Protein AF-A0A7W4EKC0-F1 (afdb_monomer)

Radius of gyration: 12.02 Å; Cα contacts (8 Å, |Δi|>4): 103; chains: 1; bounding box: 30×25×30 Å

Sequence (63 aa):
MTSACVALVAPGNHVLMVKASYKNEWTFPSGVVDMGESPAQAAQRELFRMMKSLPPNGF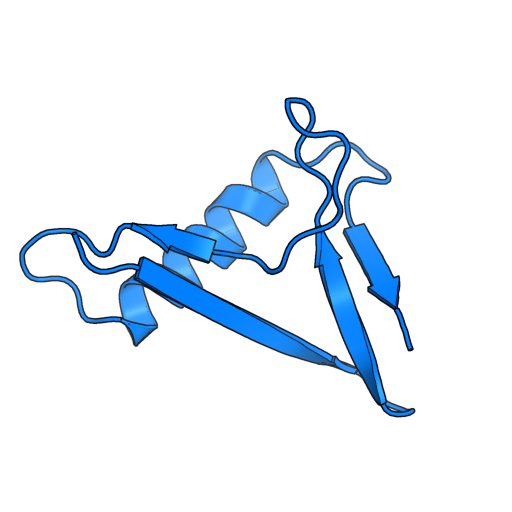RFLR

Nearest PDB structures (foldseek):
  6vcn-assembly1_A  TM=8.862E-01  e=1.514E-02  Escherichia coli K-12
  6a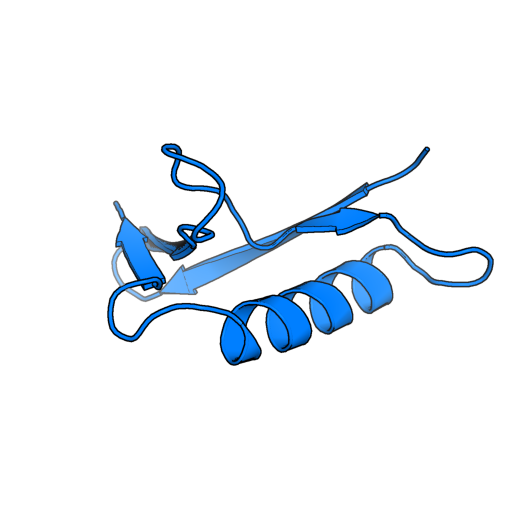m0-assembly1_E  TM=8.816E-01  e=2.055E-02  Kluyveromyces lactis NRRL Y-1140
  3a6s-assembly3_A  TM=7.955E-01  e=1.260E-02  Escherichia coli K-12
  4s2v-assembly1_A  TM=8.699E-01  e=2.967E-02  Escherichia coli K-12
  6vcp-assembly1_A  TM=8.701E-01  e=2.185E-02  Escherichia coli S88

Foldseek 3Di:
DDKAFDWDADPPRWTKWFAAPVDPDTHTQMDDADPPGDSVRRHVVSVVVRVVRGDPPGIDIDD

Mean predicted aligned error: 3.88 Å

pLDDT: mean 89.28, std 5.9, range [72.88, 96.56]

Structure (mmCIF, N/CA/C/O backbone):
data_AF-A0A7W4EKC0-F1
#
_entry.id   AF-A0A7W4EKC0-F1
#
loop_
_atom_site.group_PDB
_atom_site.id
_atom_site.type_symbol
_atom_site.label_atom_id
_atom_site.label_alt_id
_atom_site.label_comp_id
_atom_site.label_asym_id
_atom_site.label_entity_id
_atom_site.label_seq_id
_atom_site.pdbx_PDB_ins_code
_atom_site.Cartn_x
_atom_site.Cartn_y
_atom_site.Cartn_z
_atom_site.occupancy
_atom_site.B_iso_or_equiv
_atom_site.auth_seq_id
_atom_site.auth_comp_id
_atom_site.auth_asym_id
_atom_site.auth_atom_id
_atom_site.pdbx_PDB_model_num
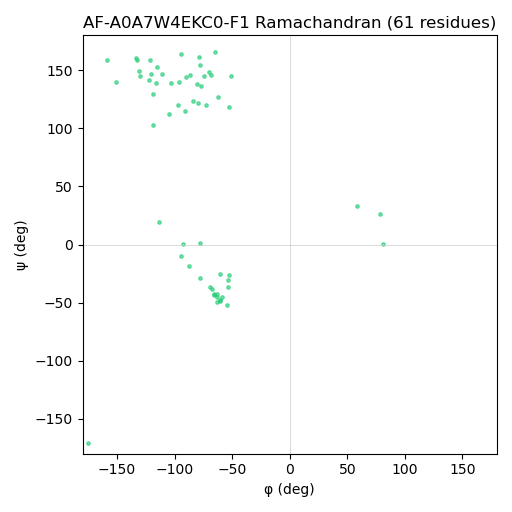ATOM 1 N N . MET A 1 1 ? 3.475 3.9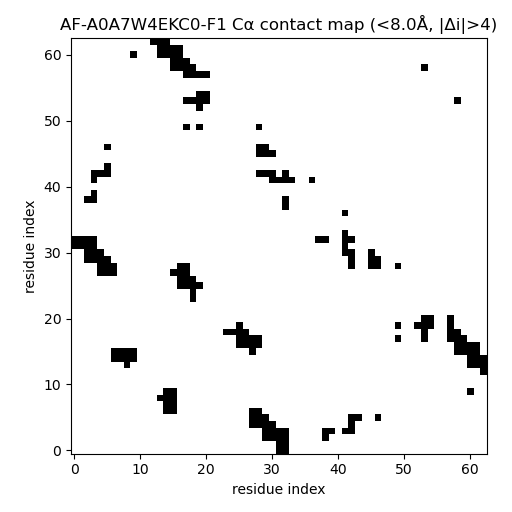27 -15.979 1.00 74.12 1 MET A N 1
ATOM 2 C CA . MET A 1 1 ? 3.628 3.930 -14.509 1.00 74.12 1 MET A CA 1
ATOM 3 C C . MET A 1 1 ? 2.654 2.918 -13.947 1.00 74.12 1 MET A C 1
ATOM 5 O O . MET A 1 1 ? 1.480 3.002 -14.280 1.00 74.12 1 MET A O 1
ATOM 9 N N . THR A 1 2 ? 3.146 1.964 -13.163 1.00 90.94 2 THR A N 1
ATOM 10 C CA . THR A 1 2 ? 2.319 0.950 -12.495 1.00 90.94 2 THR A CA 1
ATOM 11 C C . THR A 1 2 ? 2.182 1.337 -11.029 1.00 90.94 2 THR A C 1
ATOM 13 O O . THR A 1 2 ? 3.152 1.784 -10.417 1.00 90.94 2 THR A O 1
ATOM 16 N N . SER A 1 3 ? 0.989 1.184 -10.468 1.00 92.75 3 SER A N 1
ATOM 17 C CA . SER A 1 3 ? 0.730 1.395 -9.045 1.00 92.75 3 SER A CA 1
ATOM 18 C C . SER A 1 3 ? 0.182 0.126 -8.406 1.00 92.75 3 SER A C 1
ATOM 20 O O . SER A 1 3 ? -0.345 -0.756 -9.086 1.00 92.75 3 SER A O 1
ATOM 22 N N . ALA A 1 4 ? 0.321 0.040 -7.089 1.00 94.12 4 ALA A N 1
ATOM 23 C CA . ALA A 1 4 ? -0.263 -1.018 -6.281 1.00 94.12 4 ALA A CA 1
ATOM 24 C C . ALA A 1 4 ? -0.994 -0.410 -5.078 1.00 94.12 4 ALA A C 1
ATOM 26 O O . ALA A 1 4 ? -0.610 0.655 -4.584 1.00 94.12 4 ALA A O 1
ATOM 27 N N . CYS A 1 5 ? -2.049 -1.079 -4.610 1.00 93.62 5 CYS A N 1
ATOM 28 C CA . CYS A 1 5 ? -2.774 -0.699 -3.400 1.00 93.62 5 CYS A CA 1
ATOM 29 C C . CYS A 1 5 ? -3.021 -1.905 -2.489 1.00 93.62 5 CYS A C 1
ATOM 31 O O . CYS A 1 5 ? -3.009 -3.052 -2.939 1.00 93.62 5 CYS A O 1
ATOM 33 N N . VAL A 1 6 ? -3.257 -1.628 -1.205 1.00 93.62 6 VAL A N 1
ATOM 34 C CA . VAL A 1 6 ? -3.677 -2.618 -0.207 1.00 93.62 6 VAL A CA 1
ATOM 35 C C . VAL A 1 6 ? -5.041 -2.224 0.344 1.00 93.62 6 VAL A C 1
ATOM 37 O O . VAL A 1 6 ? -5.217 -1.106 0.821 1.00 93.62 6 VAL A O 1
ATOM 40 N N . ALA A 1 7 ? -5.978 -3.170 0.360 1.00 93.19 7 ALA A N 1
ATOM 41 C CA . ALA A 1 7 ? -7.185 -3.081 1.171 1.00 93.19 7 ALA A CA 1
ATOM 42 C C . ALA A 1 7 ? -7.039 -4.016 2.380 1.00 93.19 7 ALA A C 1
ATOM 44 O O . ALA A 1 7 ? -6.997 -5.236 2.228 1.00 93.19 7 ALA A O 1
ATOM 45 N N . LEU A 1 8 ? -6.946 -3.445 3.583 1.00 90.81 8 LEU A N 1
ATOM 46 C CA . LEU A 1 8 ? -7.000 -4.219 4.824 1.00 90.81 8 LEU A CA 1
ATOM 47 C C . LEU A 1 8 ? -8.451 -4.306 5.280 1.00 90.81 8 LEU A C 1
ATOM 49 O O . LEU A 1 8 ? -9.053 -3.284 5.612 1.00 90.81 8 LEU A O 1
ATOM 53 N N . VAL A 1 9 ? -8.992 -5.522 5.289 1.00 93.62 9 VAL A N 1
ATOM 54 C CA . VAL A 1 9 ? -10.372 -5.798 5.695 1.00 93.62 9 VAL A CA 1
ATOM 55 C C . VAL A 1 9 ? -10.381 -6.256 7.152 1.00 93.62 9 VAL A C 1
ATOM 57 O O . VAL A 1 9 ? -9.760 -7.257 7.504 1.00 93.62 9 VAL A O 1
ATOM 60 N N . ALA A 1 10 ? -11.077 -5.511 8.002 1.00 89.94 10 ALA A N 1
ATOM 61 C CA . ALA A 1 10 ? -11.342 -5.852 9.393 1.00 89.94 10 ALA A CA 1
ATOM 62 C C . ALA A 1 10 ? -12.703 -6.567 9.536 1.00 89.94 10 ALA A C 1
ATOM 64 O O . ALA A 1 10 ? -13.547 -6.488 8.635 1.00 89.94 10 ALA A O 1
ATOM 65 N N . PRO A 1 11 ? -12.959 -7.243 10.675 1.00 92.94 11 PRO A N 1
ATOM 66 C CA . PRO A 1 11 ? -14.255 -7.859 10.946 1.00 92.94 11 PRO A CA 1
ATOM 67 C C . PRO A 1 11 ? -15.437 -6.893 10.754 1.00 92.94 11 PRO A C 1
ATOM 69 O O . PRO A 1 11 ? -15.352 -5.696 11.042 1.00 92.94 11 PRO A O 1
ATOM 72 N N . GLY A 1 12 ? -16.561 -7.428 10.271 1.00 90.25 12 GLY A N 1
ATOM 73 C CA . GLY A 1 12 ? -17.764 -6.640 9.982 1.00 90.25 12 GLY A CA 1
ATOM 74 C C . GLY A 1 12 ? -17.708 -5.846 8.671 1.00 90.25 12 GLY A C 1
ATOM 75 O O . GLY A 1 12 ? -18.389 -4.830 8.576 1.00 90.25 12 GLY A O 1
ATOM 76 N N . ASN A 1 13 ? -16.915 -6.305 7.692 1.00 90.44 13 ASN A N 1
ATOM 77 C CA . ASN A 1 13 ? -16.732 -5.691 6.368 1.00 90.44 13 ASN A CA 1
ATOM 78 C C . ASN A 1 13 ? -16.218 -4.248 6.407 1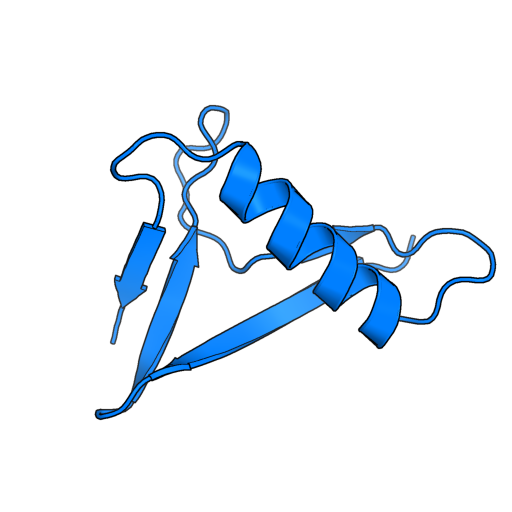.00 90.44 13 ASN A C 1
ATOM 80 O O . ASN A 1 13 ? -16.543 -3.446 5.538 1.00 90.44 13 ASN A O 1
ATOM 84 N N . HIS A 1 14 ? -15.394 -3.914 7.397 1.00 91.06 14 HIS A N 1
ATOM 85 C CA . HIS A 1 14 ? -14.764 -2.602 7.425 1.00 91.06 14 HIS A CA 1
ATOM 86 C C . HIS A 1 14 ? -13.427 -2.624 6.686 1.00 91.06 14 HIS A C 1
ATOM 88 O O . HIS A 1 14 ? -12.675 -3.587 6.803 1.00 91.06 14 HIS A O 1
ATOM 94 N N . VAL A 1 15 ? -13.083 -1.545 5.989 1.00 93.19 15 VAL A N 1
ATOM 95 C CA . VAL A 1 15 ? -11.799 -1.392 5.296 1.00 93.19 15 VAL A CA 1
ATOM 96 C C . VAL A 1 15 ? -10.975 -0.256 5.884 1.00 93.19 15 VAL A C 1
ATOM 98 O O . VAL A 1 15 ? -11.512 0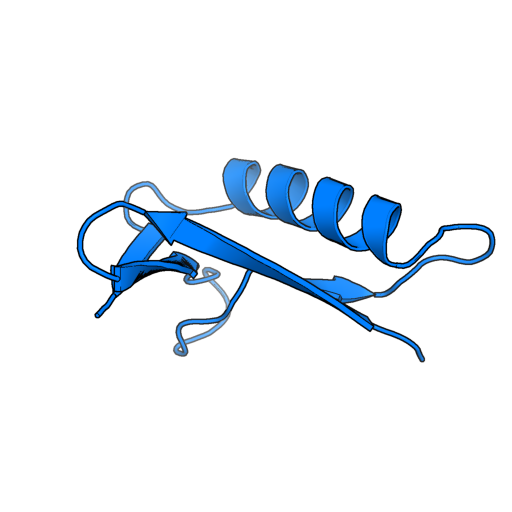.802 6.216 1.00 93.19 15 VAL A O 1
ATOM 101 N N . LEU A 1 16 ? -9.664 -0.465 6.020 1.00 91.12 16 LEU A N 1
ATOM 102 C CA . LEU A 1 16 ? -8.750 0.594 6.437 1.00 91.12 16 LEU A CA 1
ATOM 103 C C . LEU A 1 16 ? -8.562 1.595 5.297 1.00 91.12 16 LEU A C 1
ATOM 105 O O . LEU A 1 16 ? -8.035 1.255 4.236 1.00 91.12 16 LEU A O 1
ATOM 109 N N . MET A 1 17 ? -8.915 2.846 5.558 1.00 92.81 17 MET A N 1
ATOM 110 C CA . MET A 1 17 ? -8.559 3.978 4.717 1.00 92.81 17 MET A CA 1
ATOM 111 C C . MET A 1 17 ? -7.643 4.932 5.474 1.00 92.81 17 MET A C 1
ATOM 113 O O . MET A 1 17 ? -7.682 5.038 6.704 1.00 92.81 17 MET A O 1
ATOM 117 N N . VAL A 1 18 ? -6.818 5.644 4.714 1.00 91.50 18 VAL A N 1
ATOM 118 C CA . VAL A 1 18 ? -5.857 6.616 5.224 1.00 91.50 18 VAL A CA 1
ATOM 119 C C . VAL A 1 18 ? -6.132 7.999 4.643 1.00 91.50 18 VAL A C 1
ATOM 121 O O . VAL A 1 18 ? -6.564 8.131 3.496 1.00 91.50 18 VAL A O 1
ATOM 124 N N . LYS A 1 19 ? -5.876 9.040 5.434 1.00 89.50 19 LYS A N 1
ATOM 125 C CA . LYS A 1 19 ? -5.983 10.440 5.019 1.00 89.50 19 LYS A CA 1
ATOM 126 C C . LYS A 1 19 ? -4.618 11.099 5.142 1.00 89.50 19 LYS A C 1
ATOM 128 O O . LYS A 1 19 ? -4.164 11.427 6.238 1.00 89.50 19 LYS A O 1
ATOM 133 N N . ALA A 1 20 ? -3.958 11.268 4.002 1.00 82.75 20 ALA A N 1
ATOM 134 C CA . ALA A 1 20 ? -2.694 11.981 3.952 1.00 82.75 20 ALA A CA 1
ATOM 135 C C . ALA A 1 20 ? -2.909 13.471 4.255 1.00 82.75 20 ALA A C 1
ATOM 137 O O . ALA A 1 20 ? -3.919 14.045 3.862 1.00 82.75 20 ALA A O 1
ATOM 138 N N . SER A 1 21 ? -1.945 14.116 4.911 1.00 79.50 21 SER A N 1
ATOM 139 C CA . SER A 1 21 ? -2.040 15.534 5.296 1.00 79.50 21 SER A CA 1
ATOM 140 C C . SER A 1 21 ? -2.195 16.493 4.110 1.00 79.50 21 SER A C 1
ATOM 142 O O . SER A 1 21 ? -2.752 17.573 4.264 1.00 79.50 21 SER A O 1
ATOM 144 N N . TYR A 1 22 ? -1.723 16.091 2.929 1.00 80.75 22 TYR A N 1
ATOM 145 C CA . TYR A 1 22 ? -1.751 16.883 1.699 1.00 80.75 22 TYR A CA 1
ATOM 146 C C . TYR A 1 22 ? -2.993 16.633 0.822 1.00 80.75 22 TYR A C 1
ATOM 148 O O . TYR A 1 22 ? -3.094 1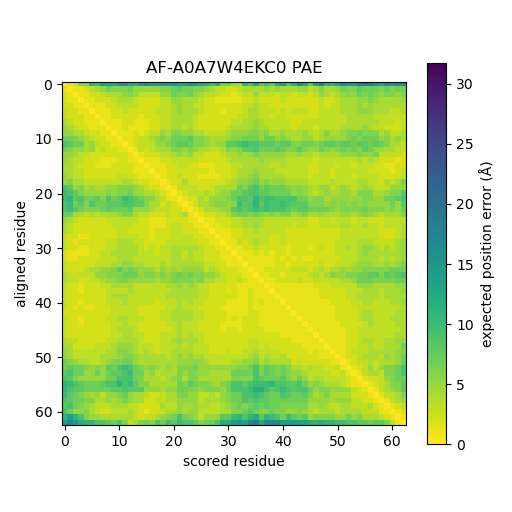7.217 -0.256 1.00 80.75 22 TYR A O 1
ATOM 156 N N . LYS A 1 23 ? -3.917 15.752 1.235 1.00 82.06 23 LYS A N 1
ATOM 157 C CA . LYS A 1 23 ? -5.137 15.404 0.485 1.00 82.06 23 LYS A CA 1
ATOM 158 C C . LYS A 1 23 ? -6.378 15.490 1.366 1.00 82.06 23 LYS A C 1
ATOM 160 O O . LYS A 1 23 ? -6.359 15.145 2.547 1.00 82.06 23 LYS A O 1
ATOM 165 N N . ASN A 1 24 ? -7.489 15.912 0.768 1.00 83.25 24 ASN A N 1
ATOM 166 C CA . ASN A 1 24 ? -8.768 15.990 1.471 1.00 83.25 24 ASN A CA 1
ATOM 167 C C . ASN A 1 24 ? -9.546 14.672 1.405 1.00 83.25 24 ASN A C 1
ATOM 169 O O . ASN A 1 24 ? -10.413 14.425 2.244 1.00 83.25 24 ASN A O 1
ATOM 173 N N . GLU A 1 25 ? -9.208 13.799 0.471 1.00 89.50 25 GLU A N 1
ATOM 174 C CA . GLU A 1 25 ? -9.864 12.524 0.244 1.00 89.50 25 GLU A CA 1
ATOM 175 C C . GLU A 1 25 ? -9.264 11.424 1.123 1.00 89.50 25 GLU A C 1
ATOM 177 O O . GLU A 1 25 ? -8.061 11.382 1.394 1.00 89.50 25 GLU A O 1
ATOM 182 N N . TRP A 1 26 ? -10.121 10.499 1.547 1.00 91.19 26 TRP A N 1
ATOM 183 C CA . TRP A 1 26 ? -9.675 9.222 2.087 1.00 91.19 26 TRP A CA 1
ATOM 184 C C . TRP A 1 26 ? -9.255 8.325 0.929 1.00 91.19 26 TRP A C 1
ATOM 186 O O . TRP A 1 26 ? -9.951 8.241 -0.081 1.00 91.19 26 TRP A O 1
ATOM 196 N N . THR A 1 27 ? -8.134 7.631 1.080 1.00 91.62 27 THR A N 1
ATOM 197 C CA . THR A 1 27 ? -7.626 6.702 0.068 1.00 91.62 27 THR A CA 1
ATOM 198 C C . THR A 1 27 ? -7.208 5.385 0.699 1.00 91.62 27 THR A C 1
ATOM 200 O O . THR A 1 27 ? -6.936 5.308 1.898 1.00 91.62 27 THR A O 1
ATOM 203 N N . PHE A 1 28 ? -7.115 4.343 -0.119 1.00 92.88 28 PHE A N 1
ATOM 204 C CA . PHE A 1 28 ? -6.374 3.152 0.267 1.00 92.88 28 PHE A CA 1
ATOM 205 C C . PHE A 1 28 ? -4.871 3.440 0.307 1.00 92.88 28 PHE A C 1
ATOM 207 O O . PHE A 1 28 ? -4.384 4.249 -0.503 1.00 92.88 28 PHE A O 1
ATOM 214 N N . PRO A 1 29 ? -4.130 2.758 1.198 1.00 92.25 29 PRO A N 1
ATOM 215 C CA . PRO A 1 29 ? -2.684 2.713 1.124 1.00 92.25 29 PRO A CA 1
ATOM 216 C C . PRO A 1 29 ? -2.239 2.271 -0.266 1.00 92.25 29 PRO A C 1
ATOM 218 O O . PRO A 1 29 ? -2.617 1.198 -0.740 1.00 92.25 29 PRO A O 1
ATOM 221 N N . SER A 1 30 ? -1.505 3.136 -0.955 1.00 92.44 30 SER A N 1
ATOM 222 C CA . SER A 1 30 ? -1.121 2.920 -2.345 1.00 92.44 30 SER A CA 1
ATOM 223 C C . SER A 1 30 ? 0.091 3.754 -2.721 1.00 92.44 30 SER A C 1
ATOM 225 O O . SER A 1 30 ? 0.372 4.781 -2.103 1.00 92.44 30 SER A O 1
ATOM 227 N N . GLY A 1 31 ? 0.778 3.324 -3.774 1.00 92.69 31 GLY A N 1
ATOM 228 C CA . GLY A 1 31 ? 1.860 4.090 -4.369 1.00 92.69 31 GLY A CA 1
ATOM 229 C C . GLY A 1 31 ? 2.413 3.437 -5.625 1.00 92.69 31 GLY A C 1
ATOM 230 O O . GLY A 1 31 ? 1.823 2.511 -6.189 1.00 92.69 31 GLY A O 1
ATOM 231 N N . VAL A 1 32 ? 3.525 3.991 -6.096 1.00 95.31 32 VAL A N 1
ATOM 232 C CA . VAL A 1 32 ? 4.173 3.590 -7.346 1.00 95.31 32 VAL A CA 1
ATOM 233 C C . VAL A 1 32 ? 5.009 2.335 -7.112 1.00 95.31 32 VAL A C 1
ATOM 235 O O . VAL A 1 32 ? 5.681 2.215 -6.086 1.00 95.31 32 VAL A O 1
ATOM 238 N N . VAL A 1 33 ? 4.944 1.409 -8.069 1.00 96.56 33 VAL A N 1
ATOM 239 C CA . VAL A 1 33 ? 5.817 0.232 -8.116 1.00 96.56 33 VAL A CA 1
ATOM 240 C C . VAL A 1 33 ? 7.166 0.658 -8.687 1.00 96.56 33 VAL A C 1
ATOM 242 O O . VAL A 1 33 ? 7.219 1.182 -9.804 1.00 96.56 33 VAL A O 1
ATOM 245 N N . ASP A 1 34 ? 8.237 0.441 -7.927 1.00 95.12 34 ASP A N 1
ATOM 246 C CA . ASP A 1 34 ? 9.591 0.785 -8.357 1.00 95.12 34 ASP A CA 1
ATOM 247 C C . ASP A 1 34 ? 10.160 -0.265 -9.334 1.00 95.12 34 ASP A C 1
ATOM 249 O O . ASP A 1 34 ? 9.674 -1.394 -9.447 1.00 95.12 34 ASP A O 1
ATOM 253 N N . MET A 1 35 ? 11.204 0.099 -10.083 1.00 95.25 35 MET A N 1
ATOM 254 C CA . MET A 1 35 ? 11.843 -0.820 -11.035 1.00 95.25 35 MET A CA 1
ATOM 255 C C . MET A 1 35 ? 12.446 -2.030 -10.310 1.00 95.25 35 MET A C 1
ATOM 257 O O . MET A 1 35 ? 13.245 -1.876 -9.390 1.00 95.25 35 MET A O 1
ATOM 261 N N . GLY A 1 36 ? 12.088 -3.237 -10.757 1.00 95.06 36 GLY A N 1
ATOM 262 C CA . GLY A 1 36 ? 12.527 -4.492 -10.135 1.00 95.06 36 GLY A CA 1
ATOM 263 C C . GLY A 1 36 ? 11.724 -4.902 -8.895 1.00 95.06 36 GLY A C 1
ATOM 264 O O . GLY A 1 36 ? 11.999 -5.950 -8.317 1.00 95.06 36 GLY A O 1
ATOM 265 N N . GLU A 1 37 ? 10.719 -4.118 -8.504 1.00 95.94 37 GLU A N 1
ATOM 266 C CA . GLU A 1 37 ? 9.815 -4.429 -7.402 1.00 95.94 37 GLU A CA 1
ATOM 267 C C . GLU A 1 37 ? 8.522 -5.078 -7.924 1.00 95.94 37 GLU A C 1
ATOM 269 O O . GLU A 1 37 ? 7.967 -4.682 -8.950 1.00 95.94 37 GLU A O 1
ATOM 274 N N . SER A 1 38 ? 8.008 -6.087 -7.219 1.00 95.31 38 SER A N 1
ATOM 275 C CA . SER A 1 38 ? 6.681 -6.635 -7.515 1.00 95.31 38 SER A CA 1
ATOM 276 C C . SER A 1 38 ? 5.566 -5.738 -6.954 1.00 95.31 38 SER A C 1
ATOM 278 O O . SER A 1 38 ? 5.754 -5.085 -5.924 1.00 95.31 38 SER A O 1
ATOM 280 N N . PRO A 1 39 ? 4.351 -5.760 -7.534 1.00 94.62 39 PRO A N 1
ATOM 281 C CA . PRO A 1 39 ? 3.216 -5.019 -6.983 1.00 94.62 39 PRO A CA 1
ATOM 282 C C . PRO A 1 39 ? 2.936 -5.328 -5.504 1.00 94.62 39 PRO A C 1
ATOM 284 O O . PRO A 1 39 ? 2.599 -4.425 -4.746 1.00 94.62 39 PRO A O 1
ATOM 287 N N . ALA A 1 40 ? 3.121 -6.579 -5.069 1.00 93.56 40 ALA A N 1
ATOM 288 C CA . ALA A 1 40 ? 2.931 -6.972 -3.673 1.00 93.56 40 ALA A CA 1
ATOM 289 C C . ALA A 1 40 ? 3.960 -6.315 -2.732 1.00 93.56 40 ALA A C 1
ATOM 291 O O . ALA A 1 40 ? 3.588 -5.808 -1.673 1.00 93.56 40 ALA A O 1
ATOM 292 N N . GLN A 1 41 ? 5.235 -6.275 -3.135 1.00 95.12 41 GLN A N 1
ATOM 293 C CA . GLN A 1 41 ? 6.294 -5.595 -2.380 1.00 95.12 41 GLN A CA 1
ATOM 294 C C . GLN A 1 41 ? 6.029 -4.088 -2.288 1.00 95.12 41 GLN A C 1
ATOM 296 O O . GLN A 1 41 ? 6.067 -3.532 -1.189 1.00 95.12 41 GLN A O 1
ATOM 301 N N . ALA A 1 42 ? 5.655 -3.458 -3.407 1.00 95.69 42 ALA A N 1
ATOM 302 C CA . ALA A 1 42 ? 5.309 -2.039 -3.445 1.00 95.69 42 ALA A CA 1
ATOM 303 C C . ALA A 1 42 ? 4.145 -1.717 -2.499 1.00 95.69 42 ALA A C 1
ATOM 305 O O . ALA A 1 42 ? 4.203 -0.770 -1.715 1.00 95.69 42 ALA A O 1
ATOM 306 N N . ALA A 1 43 ? 3.101 -2.547 -2.523 1.00 93.94 43 ALA A N 1
ATOM 307 C CA 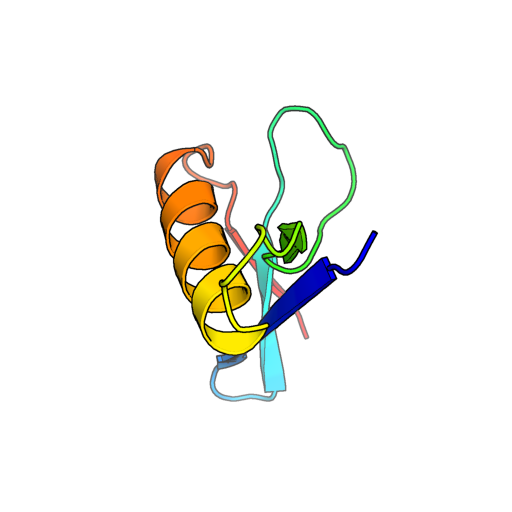. ALA A 1 43 ? 1.922 -2.375 -1.688 1.00 93.94 43 ALA A CA 1
ATOM 308 C C . ALA A 1 43 ? 2.259 -2.488 -0.185 1.00 93.94 43 ALA A C 1
ATOM 310 O O . ALA A 1 43 ? 1.822 -1.661 0.617 1.00 93.94 43 ALA A O 1
ATOM 311 N N . GLN A 1 44 ? 3.094 -3.461 0.201 1.00 93.31 44 GLN A N 1
ATOM 312 C CA . GLN A 1 44 ? 3.558 -3.630 1.582 1.00 93.31 44 GLN A CA 1
ATOM 313 C C . GLN A 1 44 ? 4.449 -2.463 2.044 1.00 93.31 44 GLN A C 1
ATOM 315 O O . GLN A 1 44 ? 4.289 -1.959 3.161 1.00 93.31 44 GLN A O 1
ATOM 320 N N . ARG A 1 45 ? 5.368 -2.010 1.184 1.00 94.69 45 ARG A N 1
ATOM 321 C CA . ARG A 1 45 ? 6.249 -0.864 1.441 1.00 94.69 45 ARG A CA 1
ATOM 322 C C . ARG A 1 45 ? 5.445 0.412 1.662 1.00 94.69 45 ARG A C 1
ATOM 324 O O . ARG A 1 45 ? 5.691 1.127 2.634 1.00 94.69 45 ARG A O 1
ATOM 331 N N . GLU A 1 46 ? 4.481 0.688 0.790 1.00 93.38 46 GLU A N 1
ATOM 332 C CA . GLU A 1 46 ? 3.649 1.889 0.875 1.00 93.38 46 GLU A CA 1
ATOM 333 C C . GLU A 1 46 ? 2.702 1.860 2.073 1.00 93.38 46 GLU A C 1
ATOM 335 O O . GLU A 1 46 ? 2.553 2.879 2.747 1.00 93.38 46 GLU A O 1
ATOM 340 N N . LEU A 1 47 ? 2.156 0.692 2.435 1.00 91.62 47 LEU A N 1
ATOM 341 C CA . LEU A 1 47 ? 1.416 0.534 3.687 1.00 91.62 47 LEU A CA 1
ATOM 342 C C . LEU A 1 47 ? 2.265 0.987 4.885 1.00 91.62 47 LEU A C 1
ATOM 344 O O . LEU A 1 47 ? 1.838 1.840 5.662 1.00 91.62 47 LEU A O 1
ATOM 348 N N . PHE A 1 48 ? 3.491 0.476 5.017 1.00 90.81 48 PHE A N 1
ATOM 349 C CA . PHE A 1 48 ? 4.360 0.831 6.140 1.00 90.81 48 PHE A CA 1
ATOM 350 C C . PHE A 1 48 ? 4.815 2.298 6.107 1.00 90.81 48 PHE A C 1
ATOM 352 O O . PHE A 1 48 ? 4.872 2.957 7.148 1.00 90.81 48 PHE A O 1
ATOM 359 N N . ARG A 1 49 ? 5.113 2.833 4.916 1.00 90.50 49 ARG A N 1
ATOM 360 C CA . ARG A 1 49 ? 5.484 4.241 4.714 1.00 90.50 49 ARG A CA 1
ATOM 361 C C . ARG A 1 49 ? 4.360 5.173 5.148 1.00 90.50 49 ARG A C 1
ATOM 363 O O . ARG A 1 49 ? 4.605 6.113 5.904 1.00 90.50 49 ARG A O 1
ATOM 370 N N . MET A 1 50 ? 3.136 4.894 4.707 1.00 88.25 50 MET A N 1
ATOM 371 C CA . MET A 1 50 ? 1.980 5.708 5.050 1.00 88.25 50 MET A CA 1
ATOM 372 C C . MET A 1 50 ? 1.723 5.672 6.550 1.00 88.25 50 MET A C 1
ATOM 374 O O . MET A 1 50 ? 1.689 6.740 7.150 1.00 88.25 50 MET A O 1
ATOM 378 N N . MET A 1 51 ? 1.684 4.493 7.179 1.00 84.00 51 MET A N 1
ATOM 379 C CA . MET A 1 51 ? 1.457 4.363 8.627 1.00 84.00 51 MET A CA 1
ATOM 380 C C . MET A 1 51 ? 2.416 5.204 9.489 1.00 84.00 51 MET A C 1
ATOM 382 O O . MET A 1 51 ? 2.014 5.680 10.545 1.00 84.00 51 MET A O 1
ATOM 386 N N . LYS A 1 52 ? 3.655 5.443 9.037 1.00 85.38 52 LYS A N 1
ATOM 387 C CA . LYS A 1 52 ? 4.622 6.320 9.725 1.00 85.38 52 LYS A CA 1
ATOM 388 C C . LYS A 1 52 ? 4.381 7.816 9.521 1.00 85.38 52 LYS A C 1
ATOM 390 O O . LYS A 1 52 ? 4.793 8.617 10.350 1.00 85.38 52 LYS A O 1
ATOM 395 N N . SER A 1 53 ? 3.797 8.187 8.387 1.00 83.75 53 SER A N 1
ATOM 396 C CA . SER A 1 53 ? 3.605 9.581 7.964 1.00 83.75 53 SER A CA 1
ATOM 397 C C . SER A 1 53 ? 2.243 10.167 8.341 1.00 83.75 53 SER A C 1
ATOM 399 O O . SER A 1 53 ? 2.023 11.366 8.167 1.00 83.75 53 SER A O 1
ATOM 401 N N . LEU A 1 54 ? 1.311 9.333 8.806 1.00 81.88 54 LEU A N 1
ATOM 402 C CA . LEU A 1 54 ? -0.052 9.763 9.091 1.00 81.88 54 LEU A CA 1
ATOM 403 C C . LEU A 1 54 ? -0.133 10.593 10.380 1.00 81.88 54 LEU A C 1
ATOM 405 O O . LEU A 1 54 ? 0.560 10.297 11.355 1.00 81.88 54 LEU A O 1
ATOM 409 N N . PRO A 1 55 ? -1.019 11.604 10.424 1.00 80.94 55 PRO A N 1
ATOM 410 C CA . PRO A 1 55 ? -1.350 12.278 11.673 1.00 80.94 55 PRO A CA 1
ATOM 411 C C . PRO A 1 55 ? -2.057 11.309 12.646 1.00 80.94 55 PRO A C 1
ATOM 413 O O . PRO A 1 55 ? -2.569 10.277 12.207 1.00 80.94 55 PRO A O 1
ATOM 416 N N . PRO A 1 56 ? -2.185 11.647 13.947 1.00 75.50 56 PRO A N 1
ATOM 417 C CA . PRO A 1 56 ? -2.790 10.775 14.967 1.00 75.50 56 PRO A CA 1
ATOM 418 C C . PRO A 1 56 ? -4.191 10.230 14.631 1.00 75.50 56 PRO A C 1
ATOM 420 O O . PRO A 1 56 ? -4.550 9.153 15.088 1.00 75.50 56 PRO A O 1
ATOM 423 N N . ASN A 1 57 ? -4.957 10.939 13.791 1.00 81.25 57 ASN A N 1
ATOM 424 C CA . ASN A 1 57 ? -6.294 10.548 13.316 1.00 81.25 57 ASN A CA 1
ATOM 425 C C . ASN A 1 57 ? -6.328 10.244 11.803 1.00 81.25 57 ASN A C 1
ATOM 427 O O . ASN A 1 57 ? -7.375 10.319 11.162 1.00 81.25 57 ASN A O 1
ATOM 431 N N . GLY A 1 58 ? -5.169 9.968 11.203 1.00 79.88 58 GLY A N 1
ATOM 432 C CA . GLY A 1 58 ? -5.006 9.762 9.764 1.00 79.88 58 GLY A CA 1
ATOM 433 C C . GLY A 1 58 ? -5.451 8.389 9.268 1.00 79.88 58 GLY A C 1
ATOM 434 O O . GLY A 1 58 ? -5.336 8.122 8.076 1.00 79.88 58 GLY A O 1
ATOM 435 N N . PHE A 1 59 ? -5.952 7.524 10.149 1.00 83.50 59 PHE A N 1
ATOM 436 C CA . PHE A 1 59 ? -6.470 6.203 9.813 1.00 83.50 59 PHE A CA 1
ATOM 437 C C . PHE A 1 59 ? -7.925 6.067 10.262 1.00 83.50 59 PHE A C 1
ATOM 439 O O . PHE A 1 59 ? -8.310 6.544 11.331 1.00 83.50 59 PHE A O 1
ATOM 446 N N . ARG A 1 60 ? -8.744 5.401 9.446 1.00 86.38 60 ARG A N 1
ATOM 447 C CA . ARG A 1 60 ? -10.132 5.095 9.795 1.00 86.38 60 ARG A CA 1
ATOM 448 C C . ARG A 1 60 ? -10.594 3.820 9.109 1.00 86.38 60 ARG A C 1
ATOM 450 O O . ARG A 1 60 ? -10.312 3.604 7.935 1.00 86.38 60 ARG A O 1
ATOM 457 N N . PHE A 1 61 ? -11.346 3.009 9.842 1.00 84.69 61 PHE A N 1
ATOM 458 C CA . PHE A 1 61 ? -12.111 1.909 9.271 1.00 84.69 61 PHE A CA 1
ATOM 459 C C . PHE A 1 61 ? -13.457 2.432 8.760 1.00 84.69 61 PHE A C 1
ATOM 461 O O . PHE A 1 61 ? -14.204 3.055 9.519 1.00 84.69 61 PHE A O 1
ATOM 468 N N . LEU A 1 62 ? -13.745 2.216 7.477 1.00 80.19 62 LEU A N 1
ATOM 469 C CA . LEU A 1 62 ? -15.018 2.573 6.841 1.00 80.19 62 LEU A CA 1
ATOM 470 C C . LEU A 1 62 ? -15.797 1.307 6.475 1.00 80.19 62 LEU A C 1
ATOM 472 O O . LEU A 1 62 ? -15.175 0.291 6.182 1.00 80.19 62 LEU A O 1
ATOM 476 N N . ARG A 1 63 ? -17.132 1.368 6.539 1.00 72.88 63 ARG A N 1
ATOM 477 C CA . ARG A 1 63 ? -18.019 0.329 5.987 1.00 72.88 63 ARG A CA 1
ATOM 478 C C . ARG A 1 63 ? -18.143 0.465 4.480 1.00 72.88 63 ARG A C 1
ATOM 480 O O . ARG A 1 63 ? -18.085 1.625 4.015 1.00 72.88 63 ARG A O 1
#

Secondary structure (DSSP, 8-state):
--EEE---EETTTEEEEE--TT-SS-B-SEEEPPTT--HHHHHHHHHHHHHHHS-TT-EEEE-

Solvent-accessible surface area (backbone atoms only — not comparable to full-atom values): 3691 Å² total; per-residue (Å²): 140,56,68,24,65,43,82,51,74,46,87,89,70,20,34,48,31,33,34,51,95,92,47,9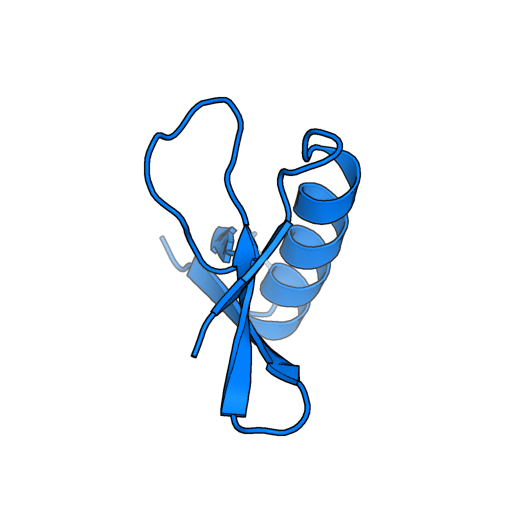4,58,74,38,58,38,50,44,69,40,51,93,95,50,50,54,68,57,31,16,53,51,29,40,57,53,47,71,73,69,43,57,100,77,20,64,47,74,42,118